Protein AF-A0A924P173-F1 (afdb_monomer_lite)

Foldseek 3Di:
DDDDDPVNVVVVCPDPPPDDPVVVVLVVLVVVCVVVVADPVDGDPPDPDDDDDDDDDD

Radius of gyration: 18.29 Å; chains: 1; bounding box: 30×28×56 Å

Structure (mmCIF, N/CA/C/O backbone):
data_AF-A0A924P173-F1
#
_entry.id   AF-A0A924P173-F1
#
loop_
_atom_site.group_PDB
_atom_site.id
_atom_site.type_symbol
_atom_site.label_atom_id
_atom_site.label_alt_id
_atom_site.label_comp_id
_atom_site.label_asym_id
_atom_site.label_entity_id
_atom_site.label_seq_id
_atom_site.pdbx_PDB_ins_code
_atom_site.Cartn_x
_atom_site.Cartn_y
_atom_site.Cartn_z
_atom_site.occupancy
_atom_site.B_iso_or_equiv
_atom_site.auth_seq_id
_atom_site.auth_comp_id
_atom_site.auth_asym_id
_atom_site.auth_atom_id
_atom_site.pdbx_PDB_model_num
ATOM 1 N N . MET A 1 1 ? -20.906 -8.472 -12.075 1.00 44.34 1 MET A N 1
ATOM 2 C CA . MET A 1 1 ? -19.447 -8.581 -12.299 1.00 44.34 1 MET A CA 1
ATOM 3 C C . MET A 1 1 ? -19.062 -10.043 -12.146 1.00 44.34 1 MET A C 1
ATOM 5 O O . MET A 1 1 ? -19.462 -10.641 -11.156 1.00 44.34 1 MET A O 1
ATOM 9 N N . LYS A 1 2 ? -18.387 -10.635 -13.137 1.00 45.88 2 LYS A N 1
ATOM 10 C CA . LYS A 1 2 ? -17.879 -12.016 -13.065 1.00 45.88 2 LYS A CA 1
ATOM 11 C C . LYS A 1 2 ? -16.625 -12.015 -12.185 1.00 45.88 2 LYS A C 1
ATOM 13 O O . LYS A 1 2 ? -15.755 -11.179 -12.406 1.00 45.88 2 LYS A O 1
ATOM 18 N N . ALA A 1 3 ? -16.556 -12.893 -11.187 1.00 55.06 3 ALA A N 1
ATOM 19 C CA . ALA A 1 3 ? -15.341 -13.074 -10.397 1.00 55.06 3 ALA A CA 1
ATOM 20 C C . ALA A 1 3 ? -14.263 -13.704 -11.292 1.00 55.06 3 ALA A C 1
ATOM 22 O O . ALA A 1 3 ? -14.512 -14.745 -11.897 1.00 55.06 3 ALA A O 1
ATOM 23 N N . GLN A 1 4 ? -13.117 -13.036 -11.417 1.00 52.44 4 GLN A N 1
ATOM 24 C CA . GLN A 1 4 ? -11.985 -13.500 -12.218 1.00 52.44 4 GLN A CA 1
ATOM 25 C C . GLN A 1 4 ? -11.176 -14.508 -11.390 1.00 52.44 4 GLN A C 1
ATOM 27 O O . GLN A 1 4 ? -10.965 -14.302 -10.192 1.00 52.44 4 GLN A O 1
ATOM 32 N N . THR A 1 5 ? -10.772 -15.619 -11.998 1.00 65.19 5 THR A N 1
ATOM 33 C CA . THR A 1 5 ? -10.008 -16.669 -11.308 1.00 65.19 5 THR A CA 1
ATOM 34 C C . THR A 1 5 ? -8.529 -16.287 -11.179 1.00 65.19 5 THR A C 1
ATOM 36 O O . THR A 1 5 ? -8.004 -15.520 -11.984 1.00 65.19 5 THR A O 1
ATOM 39 N N . HIS A 1 6 ? -7.828 -16.830 -10.174 1.00 53.88 6 HIS A N 1
ATOM 40 C CA . HIS A 1 6 ? -6.397 -16.552 -9.953 1.00 53.88 6 HIS A CA 1
ATOM 41 C C . HIS A 1 6 ? -5.533 -16.835 -11.195 1.00 53.88 6 HIS A C 1
ATOM 43 O O . HIS A 1 6 ? -4.631 -16.062 -11.501 1.00 53.88 6 HIS A O 1
ATOM 49 N N . ALA A 1 7 ? -5.853 -17.895 -11.942 1.00 58.00 7 ALA A N 1
ATOM 50 C CA . ALA A 1 7 ? -5.149 -18.261 -13.170 1.00 58.00 7 ALA A CA 1
ATOM 51 C C . ALA A 1 7 ? -5.365 -17.248 -14.312 1.00 58.00 7 ALA A C 1
ATOM 53 O O . ALA A 1 7 ? -4.451 -16.983 -15.088 1.00 58.00 7 ALA A O 1
ATOM 54 N N . GLU A 1 8 ? -6.553 -16.643 -14.399 1.00 56.50 8 GLU A N 1
ATOM 55 C CA . GLU A 1 8 ? -6.854 -15.603 -15.393 1.00 56.50 8 GLU A CA 1
ATOM 56 C C . GLU A 1 8 ? -6.139 -14.282 -15.074 1.00 56.50 8 GLU A C 1
ATOM 58 O O . GLU A 1 8 ? -5.756 -13.563 -15.992 1.00 56.50 8 GLU A O 1
ATOM 63 N N . ALA A 1 9 ? -5.913 -13.974 -13.793 1.00 58.06 9 ALA A N 1
ATOM 64 C CA . ALA A 1 9 ? -5.160 -12.791 -13.378 1.00 58.06 9 ALA A CA 1
ATOM 65 C C . ALA A 1 9 ? -3.651 -12.903 -13.677 1.00 58.06 9 ALA A C 1
ATOM 67 O O . ALA A 1 9 ? -3.020 -11.898 -14.007 1.00 58.06 9 ALA A O 1
ATOM 68 N N . GLU A 1 10 ? -3.074 -14.110 -13.596 1.00 54.09 10 GLU A N 1
ATOM 69 C CA . GLU A 1 10 ? -1.669 -14.351 -13.962 1.00 54.09 10 GLU A CA 1
ATOM 70 C C . GLU A 1 10 ? -1.430 -14.301 -15.477 1.00 54.09 10 GLU A C 1
ATOM 72 O O . GLU A 1 10 ? -0.406 -13.778 -15.918 1.00 54.09 10 GLU A O 1
ATOM 77 N N . LEU A 1 11 ? -2.375 -14.808 -16.276 1.00 57.62 11 LEU A N 1
ATOM 78 C CA . LEU A 1 11 ? -2.307 -14.795 -17.743 1.00 57.62 11 LEU A CA 1
ATOM 79 C C . LEU A 1 11 ? -2.338 -13.377 -18.324 1.00 57.62 11 LEU A C 1
ATOM 81 O O . LEU A 1 11 ? -1.648 -13.100 -19.302 1.00 57.62 11 LEU A O 1
ATOM 85 N N . ASP A 1 12 ? -3.081 -12.474 -17.684 1.00 57.56 12 ASP A N 1
ATOM 86 C CA . ASP A 1 12 ? -3.221 -11.077 -18.105 1.00 57.56 12 ASP A CA 1
ATOM 87 C C . ASP A 1 12 ? -1.994 -10.209 -17.766 1.00 57.56 12 ASP A C 1
ATOM 89 O O . ASP A 1 12 ? -2.010 -9.026 -18.099 1.00 57.56 12 ASP A O 1
ATOM 93 N N . LYS A 1 13 ? -0.970 -10.763 -17.075 1.00 56.62 13 LYS A N 1
ATOM 94 C CA . LYS A 1 13 ? 0.261 -10.094 -16.587 1.00 56.62 13 LYS A CA 1
ATOM 95 C C . LYS A 1 13 ? 0.129 -8.570 -16.509 1.00 56.62 13 LYS A C 1
ATOM 97 O O . LYS A 1 13 ? 0.882 -7.828 -17.136 1.00 56.62 13 LYS A O 1
ATOM 102 N N . LYS A 1 14 ? -0.820 -8.089 -15.701 1.00 56.84 14 LYS A N 1
ATOM 103 C CA . LYS A 1 14 ? -1.029 -6.644 -15.515 1.00 56.84 14 LYS A CA 1
ATOM 104 C C . LYS A 1 14 ? 0.135 -5.966 -14.794 1.00 56.84 14 LYS A C 1
ATOM 106 O O . LYS A 1 14 ? 0.182 -4.745 -14.750 1.00 56.84 14 LYS A O 1
ATOM 111 N N . PHE A 1 15 ? 1.080 -6.747 -14.268 1.00 63.62 15 PHE A N 1
ATOM 112 C CA . PHE A 1 15 ? 2.156 -6.266 -13.414 1.00 63.62 15 PHE A CA 1
ATOM 113 C C . PHE A 1 15 ? 3.507 -6.749 -13.956 1.00 63.62 15 PHE A C 1
ATOM 115 O O . PHE A 1 15 ? 3.949 -7.856 -1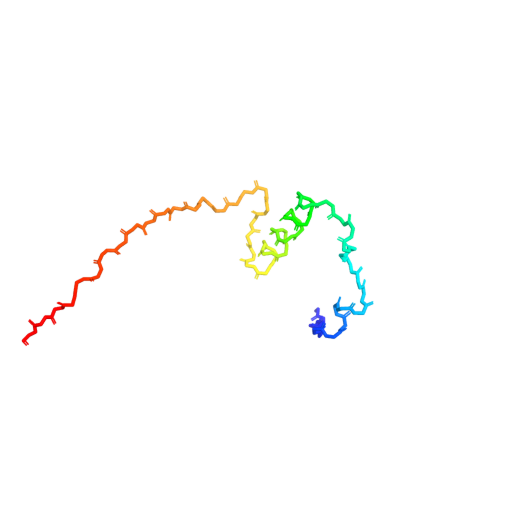3.628 1.00 63.62 15 PHE A O 1
ATOM 122 N N . PRO A 1 16 ? 4.156 -5.966 -14.834 1.00 67.12 16 PRO A N 1
ATOM 123 C CA . PRO A 1 16 ? 5.484 -6.294 -15.326 1.00 67.12 16 PRO A CA 1
ATOM 124 C C . PRO A 1 16 ? 6.472 -6.381 -14.155 1.00 67.12 16 PRO A C 1
ATOM 126 O O . PRO A 1 16 ? 6.523 -5.501 -13.297 1.00 67.12 16 PRO A O 1
ATOM 129 N N . ALA A 1 17 ? 7.275 -7.448 -14.122 1.00 68.44 17 ALA A N 1
ATOM 130 C CA . ALA A 1 17 ? 8.294 -7.653 -13.088 1.00 68.44 17 ALA A CA 1
ATOM 131 C C . ALA A 1 17 ? 9.337 -6.518 -13.047 1.00 68.44 17 ALA A C 1
ATOM 133 O O . ALA A 1 17 ? 9.929 -6.267 -11.998 1.00 68.44 17 ALA A O 1
ATOM 134 N N . ASP A 1 18 ? 9.493 -5.809 -14.167 1.00 78.56 18 ASP A N 1
ATOM 135 C CA . ASP A 1 18 ? 10.409 -4.680 -14.344 1.00 78.56 18 ASP A CA 1
ATOM 136 C C . ASP A 1 18 ? 9.877 -3.360 -13.760 1.00 78.56 18 ASP A C 1
ATOM 138 O O . ASP A 1 18 ? 10.562 -2.338 -13.798 1.00 78.56 18 ASP A O 1
ATOM 142 N N . MET A 1 19 ? 8.659 -3.353 -13.210 1.00 75.38 19 MET A N 1
ATOM 143 C CA . MET A 1 19 ? 8.074 -2.147 -12.642 1.00 75.38 19 MET A CA 1
ATOM 144 C C . MET A 1 19 ? 8.834 -1.694 -11.378 1.00 75.38 19 MET A C 1
ATOM 146 O O . MET A 1 19 ? 9.074 -2.500 -10.462 1.00 75.38 19 MET A O 1
ATOM 150 N N . PRO A 1 20 ? 9.161 -0.390 -11.258 1.00 86.50 20 PRO A N 1
ATOM 151 C CA . PRO A 1 20 ? 9.780 0.158 -10.060 1.00 86.50 20 PRO A CA 1
ATOM 152 C C . PRO A 1 20 ? 8.987 -0.186 -8.796 1.00 86.50 20 PRO A C 1
ATOM 154 O O . PRO A 1 20 ? 7.757 -0.158 -8.769 1.00 86.50 20 PRO A O 1
ATOM 157 N N . THR A 1 21 ? 9.690 -0.470 -7.699 1.00 84.06 21 THR A N 1
ATOM 158 C CA . THR A 1 21 ? 9.071 -0.874 -6.422 1.00 84.06 21 THR A CA 1
ATOM 159 C C . THR A 1 21 ? 8.024 0.125 -5.918 1.00 84.06 21 THR A C 1
ATOM 161 O O . THR A 1 21 ? 7.016 -0.280 -5.346 1.00 84.06 21 THR A O 1
ATOM 164 N N . GLY A 1 22 ? 8.228 1.423 -6.160 1.00 85.94 22 GLY A N 1
ATOM 165 C CA . GLY A 1 22 ? 7.273 2.460 -5.766 1.00 85.94 22 GLY A CA 1
ATOM 166 C C . GLY A 1 22 ? 5.941 2.395 -6.519 1.00 85.94 22 GLY A C 1
ATOM 167 O O . GLY A 1 22 ? 4.901 2.676 -5.929 1.00 85.94 22 GLY A O 1
ATOM 168 N N . GLU A 1 23 ? 5.948 2.005 -7.792 1.00 82.81 23 GLU A N 1
ATOM 169 C CA . GLU A 1 23 ? 4.723 1.862 -8.588 1.00 82.81 23 GLU A CA 1
ATOM 170 C C . GLU A 1 23 ? 3.966 0.593 -8.196 1.00 82.81 23 GLU A C 1
ATOM 172 O O . GLU A 1 23 ? 2.770 0.665 -7.915 1.00 82.81 23 GLU A O 1
ATOM 177 N N . ARG A 1 24 ? 4.688 -0.516 -7.981 1.00 82.94 24 ARG A N 1
ATOM 178 C CA . ARG A 1 24 ? 4.105 -1.760 -7.450 1.00 82.94 24 ARG A CA 1
ATOM 179 C C . ARG A 1 24 ? 3.403 -1.557 -6.109 1.00 82.94 24 ARG A C 1
ATOM 181 O O . ARG A 1 24 ? 2.342 -2.128 -5.873 1.00 82.94 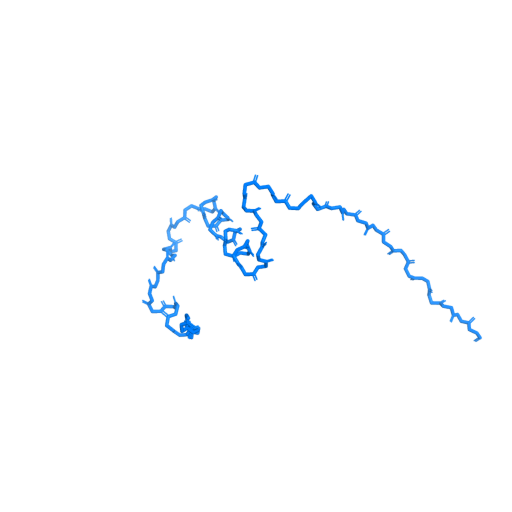24 ARG A O 1
ATOM 188 N N . LEU A 1 25 ? 3.967 -0.726 -5.227 1.00 85.62 25 LEU A N 1
ATOM 189 C CA . LEU A 1 25 ? 3.342 -0.409 -3.940 1.00 85.62 25 LEU A CA 1
ATOM 190 C C . LEU A 1 25 ? 2.023 0.361 -4.118 1.00 85.62 25 LEU A C 1
ATOM 192 O O . LEU A 1 25 ? 1.051 0.075 -3.420 1.00 85.62 25 LEU A O 1
ATOM 196 N N . LYS A 1 26 ? 1.975 1.325 -5.046 1.00 84.00 26 LYS A N 1
ATOM 197 C CA . LYS A 1 26 ? 0.757 2.102 -5.335 1.00 84.00 26 LYS A CA 1
ATOM 198 C C . LYS A 1 26 ? -0.344 1.218 -5.912 1.00 84.00 26 LYS A C 1
ATOM 200 O O . LYS A 1 26 ? -1.494 1.338 -5.498 1.00 84.00 26 LYS A O 1
ATOM 205 N N . GLU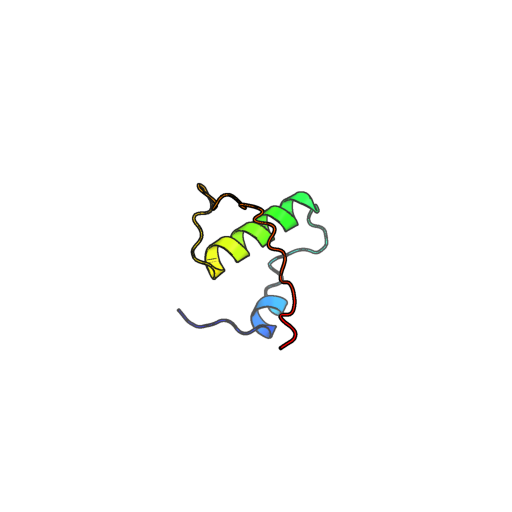 A 1 27 ? 0.005 0.312 -6.817 1.00 83.62 27 GLU A N 1
ATOM 206 C CA . GLU A 1 27 ? -0.943 -0.651 -7.383 1.00 83.62 27 GLU A CA 1
ATOM 207 C C . GLU A 1 27 ? -1.450 -1.639 -6.334 1.00 83.62 27 GLU A C 1
ATOM 209 O O . GLU A 1 27 ? -2.657 -1.857 -6.225 1.00 83.62 27 GLU A O 1
ATOM 214 N N . ALA A 1 28 ? -0.551 -2.187 -5.510 1.00 85.62 28 ALA A N 1
ATOM 215 C CA . ALA A 1 28 ? -0.929 -3.045 -4.392 1.00 85.62 28 ALA A CA 1
ATOM 216 C C . ALA A 1 28 ? -1.892 -2.325 -3.440 1.00 85.62 28 ALA A C 1
ATOM 218 O O . ALA A 1 28 ? -2.912 -2.889 -3.042 1.00 85.62 28 ALA A O 1
ATOM 219 N N . TRP A 1 29 ? -1.611 -1.058 -3.127 1.00 86.00 29 TRP A N 1
ATOM 220 C CA . TRP A 1 29 ? -2.492 -0.235 -2.308 1.00 86.00 29 TRP A CA 1
ATOM 221 C C . TRP A 1 29 ? -3.863 -0.022 -2.958 1.00 86.00 29 TRP A C 1
ATOM 223 O O . TRP A 1 29 ? -4.886 -0.211 -2.304 1.00 86.00 29 TRP A O 1
ATOM 233 N N . TRP A 1 30 ? -3.908 0.289 -4.254 1.00 85.69 30 TR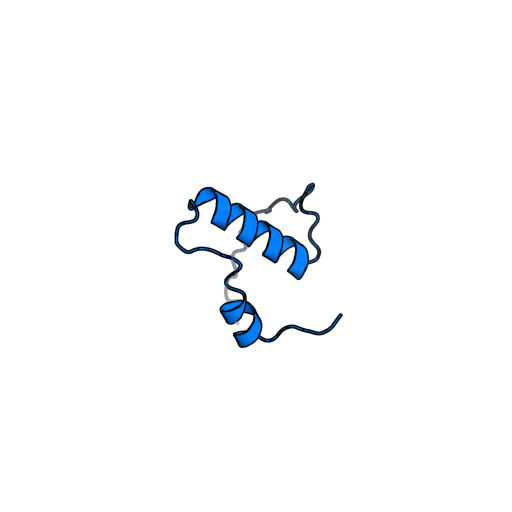P A N 1
ATOM 234 C CA . TRP A 1 30 ? -5.164 0.438 -4.988 1.00 85.69 30 TRP A CA 1
ATOM 235 C C . TRP A 1 30 ? -6.008 -0.846 -4.972 1.00 85.69 30 TRP A C 1
ATOM 237 O O . TRP A 1 30 ? -7.213 -0.788 -4.715 1.00 85.69 30 TRP A O 1
ATOM 247 N N . MET A 1 31 ? -5.382 -2.011 -5.166 1.00 84.00 31 MET A N 1
ATOM 248 C CA . MET A 1 31 ? -6.067 -3.308 -5.093 1.00 84.00 31 MET A CA 1
ATOM 249 C C . MET A 1 31 ? -6.665 -3.563 -3.707 1.00 84.00 31 MET A C 1
ATOM 251 O O . MET A 1 31 ? -7.819 -3.984 -3.603 1.00 84.00 31 MET A O 1
ATOM 255 N N . ILE A 1 32 ? -5.917 -3.258 -2.643 1.00 86.56 32 ILE A N 1
ATOM 256 C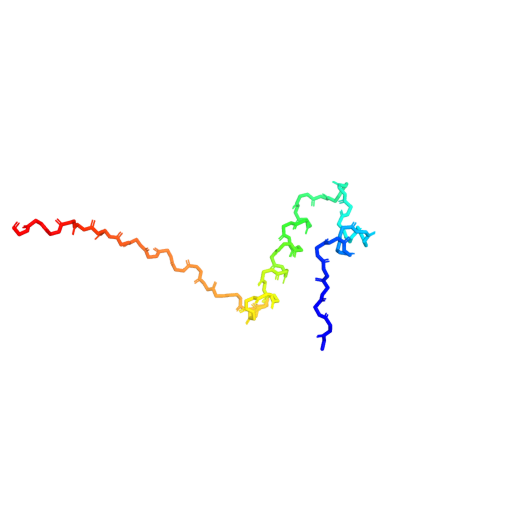 CA . ILE A 1 32 ? -6.412 -3.328 -1.262 1.00 86.56 32 ILE A CA 1
ATOM 257 C C . ILE A 1 32 ? -7.606 -2.383 -1.091 1.00 86.56 32 ILE A C 1
ATOM 259 O O . ILE A 1 32 ? -8.643 -2.794 -0.569 1.00 86.56 32 ILE A O 1
ATOM 263 N N . CYS A 1 33 ? -7.512 -1.146 -1.583 1.00 87.06 33 CYS A N 1
ATOM 264 C CA . CYS A 1 33 ? -8.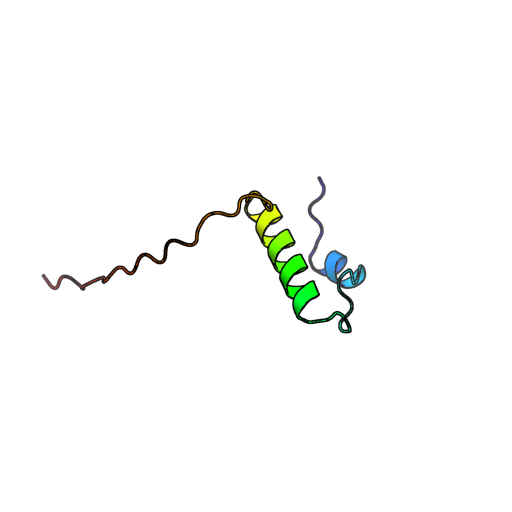608 -0.190 -1.483 1.00 87.06 33 CYS A CA 1
ATOM 265 C C . CYS A 1 33 ? -9.897 -0.706 -2.129 1.00 87.06 33 CYS A C 1
ATOM 267 O O . CYS A 1 33 ? -10.963 -0.650 -1.515 1.00 87.06 33 CYS A O 1
ATOM 269 N N . MET A 1 34 ? -9.802 -1.274 -3.332 1.00 84.75 34 MET A N 1
ATOM 270 C CA . MET A 1 34 ? -10.953 -1.851 -4.031 1.00 84.75 34 MET A CA 1
ATOM 271 C C . MET A 1 34 ? -11.521 -3.080 -3.315 1.00 84.75 34 MET A C 1
ATOM 273 O O . MET A 1 34 ? -12.741 -3.196 -3.183 1.00 84.75 34 MET A O 1
ATOM 277 N N . ALA A 1 35 ? -10.663 -3.971 -2.807 1.00 88.56 35 ALA A N 1
ATOM 278 C CA . ALA A 1 35 ? -11.084 -5.190 -2.115 1.00 88.56 35 ALA A CA 1
ATOM 279 C C . ALA A 1 35 ? -11.838 -4.895 -0.808 1.00 88.56 35 ALA A C 1
ATOM 281 O O . ALA A 1 35 ? -12.850 -5.532 -0.516 1.00 88.56 35 ALA A O 1
ATOM 282 N N . TYR A 1 36 ? -11.376 -3.900 -0.048 1.00 86.19 36 TYR A N 1
ATOM 283 C CA . TYR A 1 36 ? -11.948 -3.531 1.250 1.00 86.19 36 TYR A CA 1
ATOM 284 C C . TYR A 1 36 ? -12.920 -2.345 1.183 1.00 86.19 36 TYR A C 1
ATOM 286 O O . TYR A 1 36 ? -13.389 -1.889 2.224 1.00 86.19 36 TYR A O 1
ATOM 294 N N . ARG A 1 37 ? -13.243 -1.850 -0.023 1.00 85.81 37 ARG A N 1
ATOM 295 C CA . ARG A 1 37 ? -14.066 -0.644 -0.249 1.00 85.81 37 ARG A CA 1
ATOM 296 C C . ARG A 1 37 ? -13.576 0.570 0.548 1.00 85.81 37 ARG A C 1
ATOM 298 O O . ARG A 1 37 ? -14.367 1.349 1.075 1.00 85.81 37 ARG A O 1
ATOM 305 N N . ILE A 1 38 ? -12.261 0.708 0.642 1.00 86.31 38 ILE A N 1
ATOM 306 C CA . ILE A 1 38 ? -11.601 1.861 1.241 1.00 86.31 38 ILE A CA 1
ATOM 307 C C . ILE A 1 38 ? -11.530 2.967 0.188 1.00 86.31 38 ILE A C 1
ATOM 309 O O . ILE A 1 38 ? -11.152 2.713 -0.958 1.00 86.31 38 ILE A O 1
ATOM 313 N N . ASP A 1 39 ? -11.852 4.198 0.584 1.00 87.56 39 ASP A N 1
ATOM 314 C CA . ASP A 1 39 ? -11.604 5.366 -0.256 1.00 87.56 39 ASP A CA 1
ATOM 315 C C . ASP A 1 39 ? -10.092 5.550 -0.450 1.00 87.56 39 ASP A C 1
ATOM 317 O O . ASP A 1 39 ? -9.335 5.725 0.505 1.00 87.56 39 ASP A O 1
ATOM 321 N N . TYR A 1 40 ? -9.653 5.489 -1.705 1.00 82.69 40 TYR A N 1
ATOM 322 C CA . TYR A 1 40 ? -8.253 5.649 -2.075 1.00 82.69 40 TYR A CA 1
ATOM 323 C C . TYR A 1 40 ? -7.732 7.065 -1.779 1.00 82.69 40 TYR A C 1
ATOM 325 O O . TYR A 1 40 ? -6.573 7.221 -1.395 1.00 82.69 40 TYR A O 1
ATOM 333 N N . PHE A 1 41 ? -8.576 8.092 -1.937 1.00 85.94 41 PHE A N 1
ATOM 334 C CA . PHE A 1 41 ? -8.198 9.492 -1.710 1.00 85.94 41 PHE A CA 1
ATOM 335 C C . PHE A 1 41 ? -8.289 9.896 -0.238 1.00 85.94 41 PHE A C 1
ATOM 337 O O . PHE A 1 41 ? -7.622 10.841 0.182 1.00 85.94 41 PHE A O 1
ATOM 344 N N . ASN A 1 42 ? -9.078 9.166 0.549 1.00 85.19 42 ASN A N 1
ATOM 345 C CA . ASN A 1 42 ? -9.228 9.374 1.983 1.00 85.19 42 ASN A CA 1
ATOM 346 C C . ASN A 1 42 ? -9.068 8.046 2.742 1.00 85.19 42 ASN A C 1
ATOM 348 O O . ASN A 1 42 ? -10.044 7.492 3.261 1.00 85.19 42 ASN A O 1
ATOM 352 N N . PRO A 1 43 ? -7.841 7.501 2.790 1.00 81.69 43 PRO A N 1
ATOM 353 C CA . PRO A 1 43 ? -7.607 6.214 3.413 1.00 81.69 43 PRO A CA 1
ATOM 354 C C . PRO A 1 43 ? -7.829 6.291 4.933 1.00 81.69 43 PRO A C 1
ATOM 356 O O . PRO A 1 43 ? -7.504 7.306 5.560 1.00 81.69 43 PRO A O 1
ATOM 359 N N . PRO A 1 44 ? -8.347 5.222 5.565 1.00 81.62 44 PRO A N 1
ATOM 360 C CA . PRO A 1 44 ? -8.510 5.169 7.005 1.00 81.62 44 PRO A CA 1
ATOM 361 C C . PRO A 1 44 ? -7.145 5.336 7.667 1.00 81.62 44 PRO A C 1
ATOM 363 O O . PRO A 1 44 ? -6.161 4.687 7.298 1.00 81.62 44 PRO A O 1
ATOM 366 N N . LYS A 1 45 ? -7.081 6.217 8.666 1.00 80.19 45 LYS A N 1
ATOM 367 C CA . LYS A 1 45 ? -5.873 6.385 9.469 1.00 80.19 45 LYS A CA 1
ATOM 368 C C . LYS A 1 45 ? -5.614 5.073 10.205 1.00 80.19 45 LYS A C 1
ATOM 370 O O . LYS A 1 45 ? -6.482 4.581 10.921 1.00 80.19 45 LYS A O 1
ATOM 375 N N . LEU A 1 46 ? -4.423 4.507 10.021 1.00 72.31 46 LEU A N 1
ATOM 376 C CA . LEU A 1 46 ? -3.974 3.337 10.773 1.00 72.31 46 LEU A CA 1
ATOM 377 C C . LEU A 1 46 ? -3.747 3.749 12.232 1.00 72.31 46 LEU A C 1
ATOM 379 O O . LEU A 1 46 ? -2.641 4.137 12.615 1.00 72.31 46 LEU A O 1
ATOM 383 N N . GLU A 1 47 ? -4.796 3.691 13.046 1.00 75.81 47 GLU A N 1
ATOM 384 C CA . GLU A 1 47 ? -4.658 3.831 14.490 1.00 75.81 47 GLU A CA 1
ATOM 385 C C . GLU A 1 47 ? -3.979 2.575 15.040 1.00 75.81 47 GLU A C 1
ATOM 387 O O . GLU A 1 47 ? -4.550 1.484 15.084 1.00 75.81 47 GLU A O 1
ATOM 392 N N . LYS A 1 48 ? -2.710 2.720 15.429 1.00 73.81 48 LYS A N 1
ATOM 393 C CA . LYS A 1 48 ? -1.937 1.646 16.054 1.00 73.81 48 LYS A CA 1
ATOM 394 C C . LYS A 1 48 ? -2.359 1.509 17.515 1.00 73.81 48 LYS A C 1
ATOM 396 O O . LYS A 1 48 ? -1.667 1.983 18.411 1.00 73.81 48 LYS A O 1
ATOM 401 N N . HIS A 1 49 ? -3.493 0.864 17.754 1.00 77.12 49 HIS A N 1
ATOM 402 C CA . HIS A 1 49 ? -3.904 0.500 19.107 1.00 77.12 49 HIS A CA 1
ATOM 403 C C . HIS A 1 49 ? -3.102 -0.714 19.575 1.00 77.12 49 HIS A C 1
ATOM 405 O O . HIS A 1 49 ? -3.248 -1.814 19.046 1.00 77.12 49 HIS A O 1
ATOM 411 N N . SER A 1 50 ? -2.237 -0.525 20.571 1.00 75.81 50 SER A N 1
ATOM 412 C CA . SER A 1 50 ? -1.605 -1.636 21.282 1.00 75.81 50 SER A CA 1
ATOM 413 C C . SER A 1 50 ? -2.544 -2.124 22.384 1.00 75.81 50 SER A C 1
ATOM 415 O O . SER A 1 50 ? -2.889 -1.346 23.272 1.00 75.81 50 SER A O 1
ATOM 417 N N . PHE A 1 51 ? -2.921 -3.402 22.375 1.00 73.88 51 PHE A N 1
ATOM 418 C CA . PHE A 1 51 ? -3.657 -4.015 23.481 1.00 73.88 51 PHE A CA 1
ATOM 419 C C . PHE A 1 51 ? -2.816 -5.123 24.126 1.00 73.88 51 PHE A C 1
ATOM 421 O O . PHE A 1 51 ? -2.191 -5.933 23.446 1.00 73.88 51 PHE A O 1
ATOM 428 N N . SER A 1 52 ? -2.773 -5.143 25.460 1.00 80.56 52 SER A N 1
ATOM 429 C CA . SER A 1 52 ? -2.112 -6.194 26.238 1.00 80.56 52 SER A CA 1
ATOM 430 C C . SER A 1 52 ? -3.175 -7.160 26.751 1.00 80.56 52 SER A C 1
ATOM 432 O O . SER A 1 52 ? -4.006 -6.788 27.577 1.00 80.56 52 SER A O 1
ATOM 434 N N . VAL A 1 53 ? -3.162 -8.401 26.262 1.00 80.38 53 VAL A N 1
ATOM 435 C CA . VAL A 1 53 ? -4.021 -9.468 26.790 1.00 80.38 53 VAL A CA 1
ATOM 436 C C . VAL A 1 53 ? -3.258 -10.185 27.899 1.00 80.38 53 VAL A C 1
ATOM 438 O O . VAL A 1 53 ? -2.260 -10.851 27.634 1.00 80.38 53 VAL A O 1
ATOM 441 N N . ARG A 1 54 ? -3.717 -10.071 29.152 1.00 81.94 54 ARG A N 1
ATOM 442 C CA . ARG A 1 54 ? -3.220 -10.913 30.252 1.00 81.94 54 ARG A CA 1
ATOM 443 C C . ARG A 1 54 ? -4.152 -12.102 30.437 1.00 81.94 54 ARG A C 1
ATOM 445 O O . ARG A 1 54 ? -5.360 -11.930 30.579 1.00 81.94 54 ARG A O 1
ATOM 452 N N . LYS A 1 55 ? -3.584 -13.307 30.466 1.00 81.25 55 LYS A N 1
ATOM 453 C CA . LYS A 1 55 ? -4.317 -14.530 30.805 1.00 81.25 55 LYS A CA 1
ATOM 454 C C . LYS A 1 55 ? -4.789 -14.433 32.259 1.00 81.25 55 LYS A C 1
ATOM 456 O O . LYS A 1 55 ? -3.966 -14.326 33.162 1.00 81.25 55 LYS A O 1
ATOM 461 N N . HIS A 1 56 ? -6.099 -14.471 32.482 1.00 77.44 56 HIS A N 1
ATOM 462 C CA . HIS A 1 56 ? -6.670 -14.592 33.821 1.00 77.44 56 HIS A CA 1
ATOM 463 C C . HIS A 1 56 ? -6.537 -16.061 34.259 1.00 77.44 56 HIS A C 1
ATOM 465 O O . HIS A 1 56 ? -7.210 -16.926 33.698 1.00 77.44 56 HIS A O 1
ATOM 471 N N . SER A 1 57 ? -5.639 -16.372 35.197 1.00 79.81 57 SER A N 1
ATOM 472 C CA . SER A 1 57 ? -5.663 -17.663 35.894 1.00 79.81 57 SER A CA 1
ATOM 473 C C . SER A 1 57 ? -6.714 -17.577 37.000 1.00 79.81 57 SER A C 1
ATOM 475 O O . SER A 1 57 ? -6.559 -16.766 37.912 1.00 79.81 57 SER A O 1
ATOM 477 N N . ARG A 1 58 ? -7.789 -18.358 36.879 1.00 63.91 58 ARG A N 1
ATOM 478 C CA . ARG A 1 58 ? -8.652 -18.698 38.015 1.00 63.91 58 ARG A CA 1
ATOM 479 C C . ARG A 1 58 ? -8.059 -19.881 38.761 1.00 63.91 58 ARG A C 1
ATOM 481 O O . ARG A 1 58 ? -7.450 -20.728 38.068 1.00 63.91 58 ARG A O 1
#

Secondary structure (DSSP, 8-state):
-PPPPHHHHHHTT-S-TTS-HHHHHHHHHHHHHHHHT--SSSPPP-------------

pLDDT: mean 74.59, std 12.5, range [44.34, 88.56]

Sequence (58 aa):
MKAQTHAEAELDKKFPADMPTGERLKEAWWMICMAYRIDYFNPPKLEKHSFSVRKHSR